Protein AF-A0A2G6CC37-F1 (afdb_monomer)

pLDDT: mean 91.13, std 11.81, range [56.25, 98.44]

Nearest PDB structures (foldseek):
  3ejb-assembly3_F  TM=8.716E-01  e=2.515E-02  Bacillus subtilis
  5ofq-assembly4_D  TM=8.653E-01  e=2.515E-02  Priestia megaterium DSM 319
  8b2p-assembly2_B  TM=8.607E-01  e=6.653E-02  Alloalcanivorax dieselolei
  5l94-assembly2_B  TM=7.887E-01  e=1.273E-01  Priestia megaterium DSM 319
  2cp4-assembly1_A  TM=6.968E-01  e=6.438E-01  Pseudomonas putida

Structure (mmCIF, N/CA/C/O backbone):
data_AF-A0A2G6CC37-F1
#
_entry.id   AF-A0A2G6CC37-F1
#
loop_
_atom_site.group_PDB
_atom_site.id
_atom_site.type_symbol
_atom_site.label_atom_id
_atom_site.label_alt_id
_atom_site.label_comp_id
_atom_site.label_asym_id
_atom_site.label_entity_id
_atom_site.label_seq_id
_atom_site.pdbx_PDB_ins_code
_atom_site.Cartn_x
_atom_site.Cartn_y
_atom_site.Cartn_z
_atom_site.occupancy
_atom_site.B_iso_or_equiv
_atom_site.auth_seq_id
_atom_site.auth_comp_id
_atom_site.auth_asym_id
_atom_site.auth_atom_id
_atom_site.pdbx_PDB_model_num
ATOM 1 N N . MET A 1 1 ? 21.614 -19.837 -13.285 1.00 56.72 1 MET A N 1
ATOM 2 C CA . MET A 1 1 ? 21.517 -18.430 -13.716 1.00 56.72 1 MET A CA 1
ATOM 3 C C . MET A 1 1 ? 22.678 -18.154 -14.659 1.00 56.72 1 MET A C 1
ATOM 5 O O . MET A 1 1 ? 23.795 -18.490 -14.276 1.00 56.72 1 MET A O 1
ATOM 9 N N . ARG A 1 2 ? 22.449 -17.694 -15.898 1.00 58.47 2 ARG A N 1
ATOM 10 C CA . ARG A 1 2 ? 23.547 -17.430 -16.850 1.00 58.47 2 ARG A CA 1
ATOM 11 C C . ARG A 1 2 ? 24.025 -15.975 -16.695 1.00 58.47 2 ARG A C 1
ATOM 13 O O . ARG A 1 2 ? 23.209 -15.121 -16.378 1.00 58.47 2 ARG A O 1
ATOM 20 N N . PRO A 1 3 ? 25.313 -15.659 -16.916 1.00 56.25 3 PRO A N 1
ATOM 21 C CA . PRO A 1 3 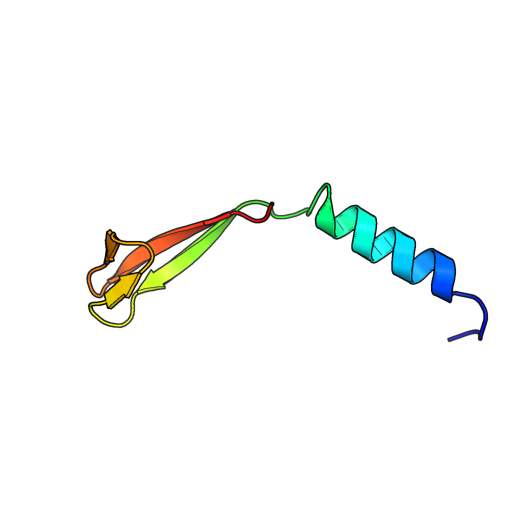? 25.892 -14.358 -16.550 1.00 56.25 3 PRO A CA 1
ATOM 22 C C . PRO A 1 3 ? 25.459 -13.142 -17.402 1.00 56.25 3 PRO A C 1
ATOM 24 O O . PRO A 1 3 ? 26.136 -12.121 -17.359 1.00 56.25 3 PRO A O 1
ATOM 27 N N . SER A 1 4 ? 24.383 -13.216 -18.193 1.00 60.31 4 SER A N 1
ATOM 28 C CA . SER A 1 4 ? 23.976 -12.146 -19.125 1.00 60.31 4 SER A CA 1
ATOM 29 C C . SER A 1 4 ? 22.516 -11.696 -18.998 1.00 60.31 4 SER A C 1
ATOM 31 O O . SER A 1 4 ? 22.050 -10.937 -19.842 1.00 60.31 4 SER A O 1
ATOM 33 N N . ASP A 1 5 ? 21.799 -12.125 -17.958 1.00 63.69 5 ASP A N 1
ATOM 34 C CA . ASP A 1 5 ? 20.373 -11.808 -17.776 1.00 63.69 5 ASP A CA 1
ATOM 35 C C . ASP A 1 5 ? 20.129 -10.438 -17.096 1.00 63.69 5 ASP A C 1
ATOM 37 O O . ASP A 1 5 ? 18.987 -10.008 -16.963 1.00 63.69 5 ASP A O 1
ATOM 41 N N . ALA A 1 6 ? 21.184 -9.698 -16.726 1.00 69.69 6 ALA A N 1
ATOM 42 C CA . ALA A 1 6 ? 21.081 -8.417 -16.010 1.00 69.69 6 ALA A CA 1
ATOM 43 C C . ALA A 1 6 ? 20.167 -7.359 -16.680 1.00 69.69 6 ALA A C 1
ATOM 45 O O . ALA A 1 6 ? 19.415 -6.685 -15.968 1.00 69.69 6 ALA A O 1
ATOM 46 N N . PRO A 1 7 ? 20.149 -7.206 -18.023 1.00 80.94 7 PRO A N 1
ATOM 47 C CA . PRO A 1 7 ? 19.200 -6.305 -18.679 1.00 80.94 7 PRO A CA 1
ATOM 48 C C . PRO A 1 7 ? 17.745 -6.782 -18.574 1.00 80.94 7 PRO A C 1
ATOM 50 O O . PRO A 1 7 ? 16.838 -5.956 -18.508 1.00 80.94 7 PRO A O 1
ATOM 53 N N . LEU A 1 8 ? 17.515 -8.101 -18.550 1.00 87.31 8 LEU A N 1
ATOM 54 C CA . LEU A 1 8 ? 16.177 -8.680 -18.422 1.00 87.31 8 LEU A CA 1
ATOM 55 C C . LEU A 1 8 ? 15.635 -8.500 -17.004 1.00 87.31 8 LEU A C 1
ATOM 57 O O . LEU A 1 8 ? 14.494 -8.084 -16.851 1.00 87.31 8 LEU A O 1
ATOM 61 N N . GLU A 1 9 ? 16.450 -8.757 -15.982 1.00 90.31 9 GLU A N 1
ATOM 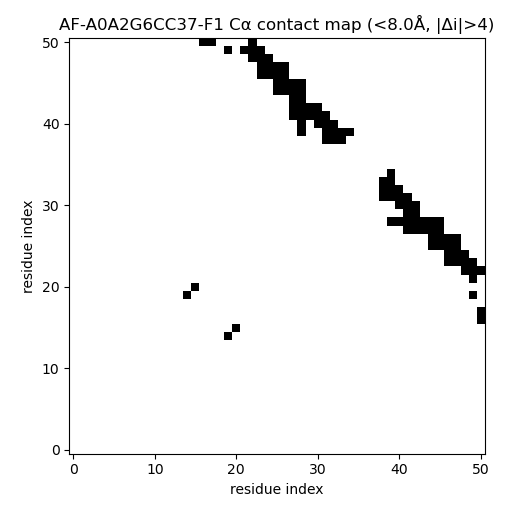62 C CA . GLU A 1 9 ? 16.059 -8.519 -14.586 1.00 90.31 9 GLU A CA 1
ATOM 63 C C . GLU A 1 9 ? 15.685 -7.050 -14.365 1.00 90.31 9 GLU A C 1
ATOM 65 O O . GLU A 1 9 ? 14.622 -6.756 -13.828 1.00 90.31 9 GLU A O 1
ATOM 70 N N . THR A 1 10 ? 16.493 -6.124 -14.891 1.00 92.69 10 THR A N 1
ATOM 71 C CA . THR A 1 10 ? 16.200 -4.685 -14.804 1.00 92.69 10 THR A CA 1
ATOM 72 C C . THR A 1 10 ? 14.868 -4.335 -15.477 1.00 92.69 10 THR A C 1
ATOM 74 O O . THR A 1 10 ? 14.086 -3.563 -14.932 1.00 92.69 10 THR A O 1
ATOM 77 N N . LEU A 1 11 ? 14.576 -4.919 -16.645 1.00 93.75 11 LEU A N 1
ATOM 78 C CA . LEU A 1 11 ? 13.312 -4.689 -17.348 1.00 93.75 11 LEU A CA 1
ATOM 79 C C . LEU A 1 11 ? 12.100 -5.230 -16.574 1.00 93.75 11 LEU A C 1
ATOM 81 O O . LEU A 1 11 ? 11.037 -4.609 -16.589 1.00 93.75 11 LEU A O 1
ATOM 85 N N . VAL A 1 12 ? 12.247 -6.381 -15.913 1.00 93.62 12 VAL A N 1
ATOM 86 C CA . VAL A 1 12 ? 11.186 -6.968 -15.083 1.00 93.62 12 VAL A CA 1
ATOM 87 C C . VAL A 1 12 ? 10.870 -6.052 -13.904 1.00 93.62 12 VAL A C 1
ATOM 89 O O . VAL A 1 12 ? 9.703 -5.720 -13.705 1.00 93.62 12 VAL A O 1
ATOM 92 N N . GLU A 1 13 ? 11.888 -5.585 -13.180 1.00 94.31 13 GLU A N 1
ATOM 93 C CA . GLU A 1 13 ? 11.696 -4.667 -12.050 1.00 94.31 13 GLU A CA 1
ATOM 94 C C . GLU A 1 13 ? 11.054 -3.347 -12.489 1.00 94.31 13 GLU A C 1
ATOM 96 O O . GLU A 1 13 ? 10.117 -2.863 -11.855 1.00 94.31 13 GLU A O 1
ATOM 101 N N . GLU A 1 14 ? 11.483 -2.795 -13.626 1.00 94.44 14 GLU A N 1
ATOM 102 C CA . GLU A 1 14 ? 10.867 -1.590 -14.178 1.00 94.44 14 GLU A CA 1
ATOM 103 C C . GLU A 1 14 ? 9.402 -1.823 -14.564 1.00 94.44 14 GLU A C 1
ATOM 105 O O . GLU A 1 14 ? 8.557 -0.974 -14.292 1.00 94.44 14 GLU A O 1
ATOM 110 N N . THR A 1 15 ? 9.067 -2.987 -15.127 1.00 94.88 15 THR A N 1
ATOM 111 C CA . THR A 1 15 ? 7.674 -3.338 -15.447 1.00 94.88 15 THR A CA 1
ATOM 112 C C . THR A 1 15 ? 6.818 -3.396 -14.182 1.00 94.88 15 THR A C 1
ATOM 114 O O . THR A 1 15 ? 5.746 -2.800 -14.151 1.00 94.88 15 THR A O 1
ATOM 117 N N . LEU A 1 16 ? 7.301 -4.046 -13.119 1.00 94.00 16 LEU A N 1
ATOM 118 C CA . LEU A 1 16 ? 6.585 -4.135 -11.841 1.00 94.00 16 LEU A CA 1
ATOM 119 C C . LEU A 1 16 ? 6.435 -2.777 -11.147 1.00 94.00 16 LEU A C 1
ATOM 121 O O . LEU A 1 16 ? 5.456 -2.570 -10.436 1.00 94.00 16 LEU A O 1
ATOM 125 N N . 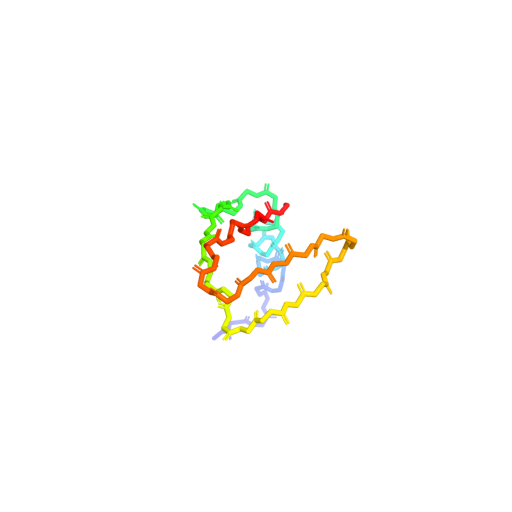ARG A 1 17 ? 7.381 -1.856 -11.357 1.00 93.62 17 ARG A N 1
ATOM 126 C CA . ARG A 1 17 ? 7.304 -0.476 -10.861 1.00 93.62 17 ARG A CA 1
ATOM 127 C C . ARG A 1 17 ? 6.288 0.373 -11.630 1.00 93.62 17 ARG A C 1
ATOM 129 O O . ARG A 1 17 ? 5.804 1.350 -11.084 1.00 93.62 17 ARG A O 1
ATOM 136 N N . PHE A 1 18 ? 6.026 0.076 -12.902 1.00 94.44 18 PHE A N 1
ATOM 137 C CA . PHE A 1 18 ? 5.096 0.859 -13.725 1.00 94.44 18 PHE A CA 1
ATOM 138 C C . PHE A 1 18 ? 3.672 0.290 -13.760 1.00 94.44 18 PHE A C 1
ATOM 140 O O . PHE A 1 18 ? 2.726 1.067 -13.842 1.00 94.44 18 PHE A O 1
ATOM 147 N N . ASP A 1 19 ? 3.517 -1.035 -13.746 1.00 94.62 19 ASP A N 1
ATOM 148 C CA . ASP A 1 19 ? 2.223 -1.726 -13.807 1.00 94.62 19 ASP A CA 1
ATOM 149 C C . ASP A 1 19 ? 2.248 -2.962 -12.890 1.00 94.62 19 ASP A C 1
ATOM 151 O O . ASP A 1 19 ? 2.344 -4.108 -13.354 1.00 94.62 19 ASP A O 1
ATOM 155 N N . PRO A 1 20 ? 2.253 -2.760 -11.557 1.00 95.19 20 PRO A N 1
ATOM 156 C CA . PRO A 1 20 ? 2.246 -3.873 -10.626 1.00 95.19 20 PRO A CA 1
ATOM 157 C C . PRO A 1 20 ? 0.939 -4.666 -10.776 1.00 95.19 20 PRO A C 1
ATOM 159 O O . PRO A 1 20 ? -0.149 -4.094 -10.787 1.00 95.19 20 PRO A O 1
ATOM 162 N N . PRO A 1 21 ? 0.974 -6.009 -10.761 1.00 95.25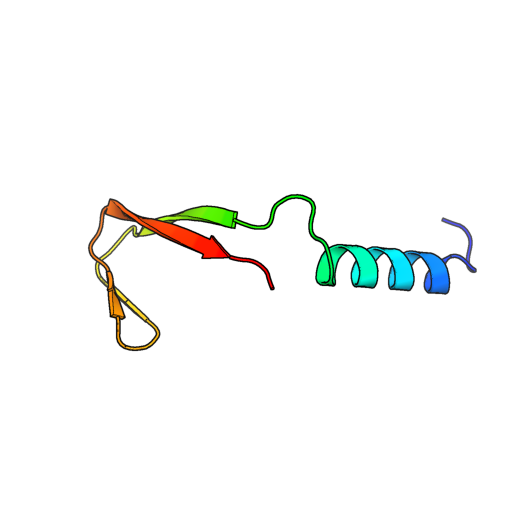 21 PRO A N 1
ATOM 163 C CA . PRO A 1 21 ? -0.245 -6.814 -10.880 1.00 95.25 21 PRO A CA 1
ATOM 164 C C . PRO A 1 21 ? -1.216 -6.615 -9.701 1.00 95.25 21 PRO A C 1
ATOM 166 O O . PRO A 1 21 ? -2.395 -6.950 -9.801 1.00 95.25 21 PRO A O 1
ATOM 169 N N . LEU A 1 22 ? -0.732 -6.070 -8.579 1.00 95.06 22 LEU A N 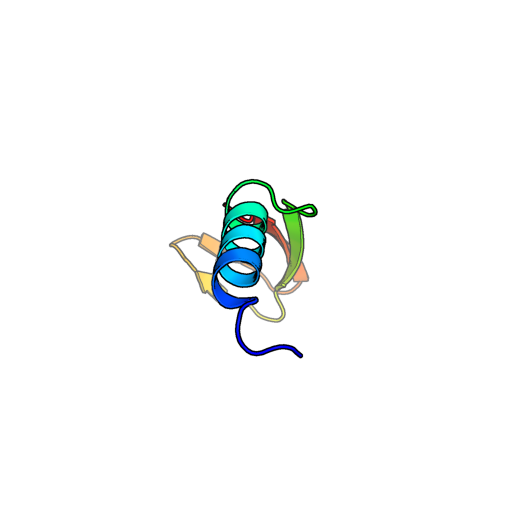1
ATOM 170 C CA . LEU A 1 22 ? -1.530 -5.696 -7.419 1.00 95.06 22 LEU A CA 1
ATOM 171 C C . LEU A 1 22 ? -1.231 -4.248 -7.034 1.00 95.06 22 LEU A C 1
ATOM 173 O O . LEU A 1 22 ? -0.238 -3.970 -6.370 1.00 95.06 22 LEU A O 1
ATOM 177 N N . HIS A 1 23 ? -2.125 -3.344 -7.414 1.00 94.69 23 HIS A N 1
ATOM 178 C CA . HIS A 1 23 ? -1.965 -1.920 -7.139 1.00 94.69 23 HIS A CA 1
ATOM 179 C C . HIS A 1 23 ? -2.321 -1.562 -5.692 1.00 94.69 23 HIS A C 1
ATOM 181 O O . HIS A 1 23 ? -1.629 -0.763 -5.073 1.00 94.69 23 HIS A O 1
ATOM 187 N N . MET A 1 24 ? -3.384 -2.152 -5.131 1.00 96.50 24 MET A N 1
ATOM 188 C CA . MET A 1 24 ? -3.879 -1.817 -3.794 1.00 96.50 24 MET A CA 1
ATOM 189 C C . MET A 1 24 ? -4.063 -3.056 -2.928 1.00 96.50 24 MET A C 1
ATOM 191 O O . MET A 1 24 ? -4.644 -4.051 -3.356 1.00 96.50 24 MET A O 1
ATOM 195 N N . PHE A 1 25 ? -3.623 -2.962 -1.679 1.00 97.25 25 PHE A N 1
ATOM 196 C CA . PHE A 1 25 ? -3.848 -3.980 -0.657 1.00 97.25 25 PHE A CA 1
ATOM 197 C C . PHE A 1 25 ? -4.088 -3.335 0.706 1.00 97.25 25 PHE A C 1
ATOM 199 O O . PHE A 1 25 ? -3.791 -2.159 0.894 1.00 97.25 25 PHE A O 1
ATOM 206 N N . THR A 1 26 ? -4.618 -4.089 1.671 1.00 97.88 26 THR A N 1
ATOM 207 C CA . THR A 1 26 ? -4.972 -3.544 2.988 1.00 97.88 26 THR A CA 1
ATOM 208 C C . THR A 1 26 ? -4.091 -4.066 4.123 1.00 97.88 26 THR A C 1
ATOM 210 O O . THR A 1 26 ? -3.481 -5.142 4.046 1.00 97.88 26 THR A O 1
ATOM 213 N N . ARG A 1 27 ? -3.980 -3.269 5.188 1.00 97.62 27 ARG A N 1
ATOM 214 C CA . ARG A 1 27 ? -3.346 -3.614 6.471 1.00 97.62 27 ARG A CA 1
ATOM 215 C C . ARG A 1 27 ? -4.188 -3.084 7.623 1.00 97.62 27 ARG A C 1
ATOM 217 O O . ARG A 1 27 ? -4.929 -2.130 7.441 1.00 97.62 27 ARG A O 1
ATOM 224 N N . TYR A 1 28 ? -4.026 -3.665 8.807 1.00 98.06 28 TYR A N 1
ATOM 225 C CA . TYR A 1 28 ? -4.680 -3.180 10.020 1.00 98.06 28 TYR A CA 1
ATOM 226 C C . TYR A 1 28 ? -3.690 -2.429 10.908 1.00 98.06 28 TYR A C 1
ATOM 228 O O . TYR A 1 28 ? -2.570 -2.898 11.123 1.00 98.06 28 TYR A O 1
ATOM 236 N N . ALA A 1 29 ? -4.106 -1.287 11.449 1.00 98.12 29 ALA A N 1
ATOM 237 C CA . ALA A 1 29 ? -3.354 -0.581 12.479 1.00 98.12 29 ALA A CA 1
ATOM 238 C C . ALA A 1 29 ? -3.425 -1.357 13.805 1.00 98.12 29 ALA A C 1
ATOM 240 O O . ALA A 1 29 ? -4.508 -1.637 14.320 1.00 98.12 29 ALA A O 1
ATOM 241 N N . TYR A 1 30 ? -2.277 -1.720 14.376 1.00 98.00 30 TYR A N 1
ATOM 242 C CA . TYR A 1 30 ? -2.231 -2.493 15.628 1.00 98.00 30 TYR A CA 1
ATOM 243 C C . TYR A 1 30 ? -2.248 -1.626 16.890 1.00 98.00 30 TYR A C 1
ATOM 245 O O . TYR A 1 30 ? -2.573 -2.117 17.972 1.00 98.00 30 TYR A O 1
ATOM 253 N N . GLU A 1 31 ? -1.972 -0.336 16.744 1.00 98.06 31 GLU A N 1
ATOM 254 C CA . GLU A 1 31 ? -2.040 0.671 17.797 1.00 98.06 31 GLU A CA 1
ATOM 255 C C . GLU A 1 31 ? -2.496 2.012 17.216 1.00 98.06 31 GLU A C 1
ATOM 257 O O . GLU A 1 31 ? -2.624 2.156 16.000 1.00 98.06 31 GLU A O 1
ATOM 262 N N . ASP A 1 32 ? -2.769 2.978 18.087 1.00 98.44 32 ASP A N 1
ATOM 263 C CA . ASP A 1 32 ? -3.064 4.343 17.665 1.00 98.44 32 ASP A CA 1
ATOM 264 C C . ASP A 1 32 ? -1.762 5.026 17.225 1.00 98.44 32 ASP A C 1
ATOM 266 O O . ASP A 1 32 ? -0.803 5.085 17.996 1.00 98.44 32 ASP A O 1
ATOM 270 N N . LEU A 1 33 ? -1.727 5.576 16.009 1.00 97.75 33 LEU A N 1
ATOM 271 C CA . LEU A 1 33 ? -0.534 6.220 15.454 1.00 97.75 33 LEU A CA 1
ATOM 272 C C . LEU A 1 33 ? -0.874 7.412 14.558 1.00 97.75 33 LEU A C 1
ATOM 274 O O . LEU A 1 33 ? -1.986 7.533 14.047 1.00 97.75 33 LEU A O 1
ATOM 278 N N . GLU A 1 34 ? 0.102 8.292 14.356 1.00 97.94 34 GLU A N 1
ATOM 279 C CA . GLU A 1 34 ? -0.004 9.433 13.449 1.00 97.94 34 GLU A CA 1
ATOM 280 C C . GLU A 1 34 ? 1.069 9.328 12.365 1.00 97.94 34 GLU A C 1
ATOM 282 O O . GLU A 1 34 ? 2.261 9.267 12.665 1.00 97.94 34 GLU A O 1
ATOM 287 N N . LEU A 1 35 ? 0.643 9.289 11.103 1.00 95.69 35 LEU A N 1
ATOM 288 C CA . LEU A 1 35 ? 1.523 9.234 9.936 1.00 95.69 35 LEU A CA 1
ATOM 289 C C . LEU A 1 35 ? 1.020 10.218 8.889 1.00 95.69 35 LEU A C 1
ATOM 291 O O . LEU A 1 35 ? -0.180 10.310 8.648 1.00 95.69 35 LEU A O 1
ATOM 295 N N . PHE A 1 36 ? 1.940 10.946 8.255 1.00 95.25 36 PHE A N 1
ATOM 296 C CA . PHE A 1 36 ? 1.614 11.917 7.202 1.00 95.25 36 PHE A CA 1
ATOM 297 C C . PHE A 1 36 ? 0.539 12.948 7.617 1.00 95.25 36 PHE A C 1
ATOM 299 O O . PHE A 1 36 ? -0.257 13.387 6.792 1.00 95.25 36 PHE A O 1
ATOM 306 N N . GLY A 1 37 ? 0.493 13.322 8.904 1.00 96.81 37 GLY A N 1
ATOM 307 C CA . GLY A 1 37 ? -0.508 14.247 9.456 1.00 96.81 37 GLY A CA 1
ATOM 308 C C . GLY A 1 37 ? -1.916 13.656 9.605 1.00 96.81 37 GLY A C 1
ATOM 309 O O . GLY A 1 37 ? -2.861 14.396 9.873 1.00 96.81 37 GLY A O 1
ATOM 310 N N . HIS A 1 38 ? -2.073 12.341 9.433 1.00 96.69 38 HIS A N 1
ATOM 311 C CA . HIS A 1 38 ? -3.326 11.627 9.643 1.00 96.69 38 HIS A CA 1
ATOM 312 C C . HIS A 1 38 ? -3.223 10.707 10.858 1.00 96.69 38 HIS A C 1
ATOM 314 O O . HIS A 1 38 ? -2.236 9.988 11.032 1.00 96.69 38 HIS A O 1
ATOM 320 N N . ARG A 1 39 ? -4.264 10.706 11.695 1.00 98.06 39 ARG A N 1
ATOM 321 C CA . ARG A 1 39 ? -4.336 9.858 12.886 1.00 98.06 39 ARG A CA 1
ATOM 322 C C . ARG A 1 39 ? -5.133 8.595 12.590 1.00 98.06 39 ARG A C 1
ATOM 324 O O . ARG A 1 39 ? -6.284 8.676 12.170 1.00 98.06 39 ARG A O 1
ATOM 331 N N . PHE A 1 40 ? -4.519 7.451 12.843 1.00 98.19 40 PHE A N 1
ATOM 332 C CA . PHE A 1 40 ? -5.108 6.123 12.733 1.00 98.19 40 PHE A CA 1
ATOM 333 C C . PHE A 1 40 ? -5.397 5.581 14.130 1.00 98.19 40 PHE A C 1
ATOM 335 O O . PHE A 1 40 ? -4.638 5.829 15.072 1.00 98.19 40 PHE A O 1
ATOM 342 N N . LYS A 1 41 ? -6.498 4.848 14.266 1.00 98.31 41 LYS A N 1
ATOM 343 C CA . LYS A 1 41 ? -6.864 4.136 15.489 1.00 98.31 41 LYS A CA 1
ATOM 344 C C . LYS A 1 41 ? -6.513 2.664 15.362 1.00 98.31 41 LYS A C 1
ATOM 346 O O . LYS A 1 41 ? -6.552 2.092 14.273 1.00 98.31 41 LYS A O 1
ATOM 351 N N . ARG A 1 42 ? -6.266 2.012 16.496 1.00 98.19 42 ARG A N 1
ATOM 352 C CA . ARG A 1 42 ? -6.148 0.557 16.548 1.00 98.19 42 ARG A CA 1
ATOM 353 C C . ARG A 1 42 ? -7.381 -0.10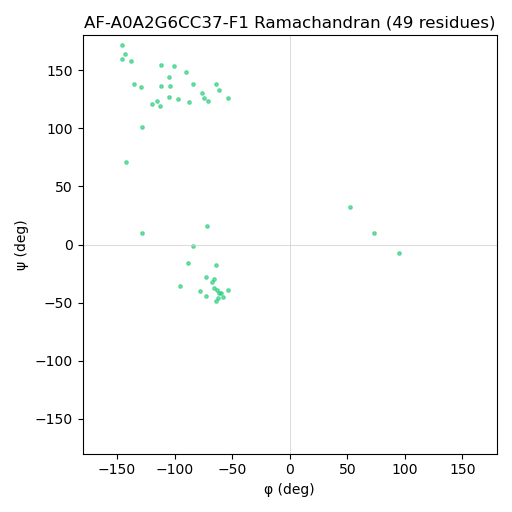6 15.929 1.00 98.19 42 ARG A C 1
ATOM 355 O O . ARG A 1 42 ? -8.503 0.104 16.387 1.00 98.19 42 ARG A O 1
ATOM 362 N N . GLY A 1 43 ? -7.137 -0.989 14.968 1.00 98.00 43 GLY A N 1
ATOM 363 C CA . GLY A 1 43 ? -8.147 -1.751 14.245 1.00 98.00 43 GLY A CA 1
ATOM 364 C C . GLY A 1 43 ? -8.584 -1.124 1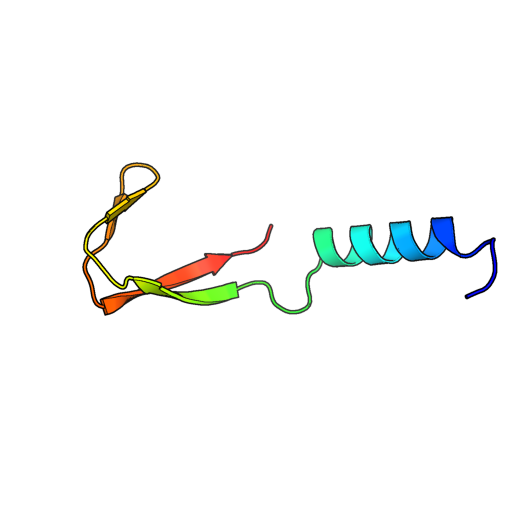2.924 1.00 98.00 43 GLY A C 1
ATOM 365 O O . GLY A 1 43 ? -9.295 -1.794 12.180 1.00 98.00 43 GLY A O 1
ATOM 366 N N . ASP A 1 44 ? -8.152 0.099 12.601 1.00 98.31 44 ASP A N 1
ATOM 367 C CA . ASP A 1 44 ? -8.442 0.699 11.297 1.00 98.31 44 ASP A CA 1
ATOM 368 C C . ASP A 1 44 ? -7.837 -0.154 10.173 1.00 98.31 44 ASP A C 1
ATOM 370 O O . ASP A 1 44 ? -6.668 -0.546 10.239 1.00 98.31 44 ASP A O 1
ATOM 374 N N . GLU A 1 45 ? -8.629 -0.419 9.133 1.00 97.88 45 GLU A N 1
ATOM 375 C CA . GLU A 1 45 ? -8.150 -1.010 7.885 1.00 97.88 45 GLU A CA 1
ATOM 376 C C . GLU A 1 45 ? -7.668 0.097 6.944 1.00 97.88 45 GLU A C 1
ATOM 378 O O . GLU A 1 45 ? -8.410 1.016 6.598 1.00 97.88 45 GLU A O 1
ATOM 383 N N . VAL A 1 46 ? -6.409 0.009 6.531 1.00 97.06 46 VAL A N 1
ATO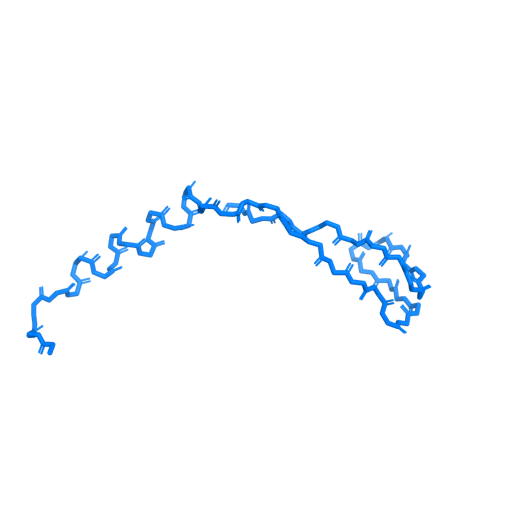M 384 C CA . VAL A 1 46 ? -5.709 1.023 5.746 1.00 97.06 46 VAL A CA 1
ATOM 385 C C . VAL A 1 46 ? -5.363 0.450 4.382 1.00 97.06 46 VAL A C 1
ATOM 387 O O . VAL A 1 46 ? -4.681 -0.572 4.285 1.00 97.06 46 VAL A O 1
ATOM 390 N N . GLY A 1 47 ? -5.817 1.127 3.328 1.00 96.81 47 GLY A N 1
ATOM 391 C CA . GLY A 1 47 ? -5.413 0.844 1.955 1.00 96.81 47 GLY A CA 1
ATOM 392 C C . GLY A 1 47 ? -4.012 1.380 1.667 1.00 96.81 47 GLY A C 1
ATOM 393 O O . GLY A 1 47 ? -3.715 2.541 1.938 1.00 96.81 47 GLY A O 1
ATOM 394 N N . LEU A 1 48 ? -3.162 0.530 1.103 1.00 96.19 48 LEU A N 1
ATOM 395 C CA . LEU A 1 48 ? -1.821 0.849 0.633 1.00 96.19 48 LEU A CA 1
ATOM 396 C C . LEU A 1 48 ? -1.814 0.732 -0.887 1.00 96.19 48 LEU A C 1
ATOM 398 O O . LEU A 1 48 ? -2.109 -0.337 -1.422 1.00 96.19 48 LEU A O 1
ATOM 402 N N . 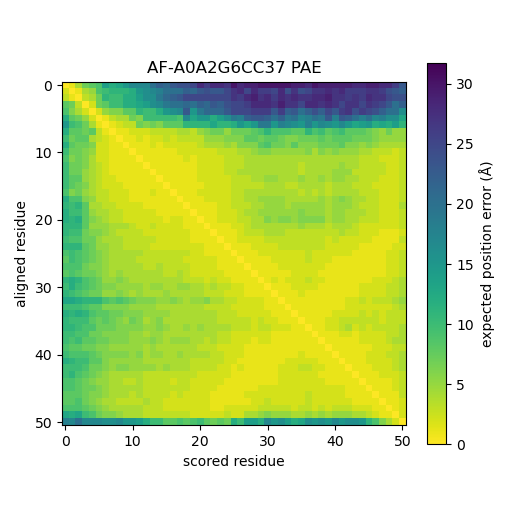LEU A 1 49 ? -1.507 1.841 -1.556 1.00 95.62 49 LEU A N 1
ATOM 403 C CA . LEU A 1 49 ? -1.451 1.947 -3.010 1.00 95.62 49 LEU A CA 1
ATOM 404 C C . LEU A 1 49 ? 0.013 1.988 -3.459 1.00 95.62 49 LEU A C 1
ATOM 406 O O . LEU A 1 49 ? 0.789 2.806 -2.962 1.00 95.62 49 LEU A O 1
ATOM 410 N N . LEU A 1 50 ? 0.375 1.106 -4.383 1.00 92.69 50 LEU A N 1
ATOM 411 C CA . LEU A 1 50 ? 1.651 1.137 -5.085 1.00 92.69 50 LEU A CA 1
ATOM 412 C C . LEU A 1 50 ? 1.548 2.112 -6.266 1.00 92.69 50 LEU A C 1
ATOM 414 O O . LEU A 1 50 ? 0.509 2.172 -6.927 1.00 92.69 50 LEU A O 1
ATOM 418 N N . ALA A 1 51 ? 2.603 2.905 -6.453 1.00 78.25 51 ALA A N 1
ATOM 419 C CA . ALA A 1 51 ? 2.740 3.879 -7.535 1.00 78.25 51 ALA A CA 1
ATOM 420 C C . ALA A 1 51 ? 3.432 3.265 -8.749 1.00 78.25 51 ALA A C 1
ATOM 422 O O . ALA A 1 51 ? 4.243 2.338 -8.521 1.00 78.25 51 ALA A O 1
#

Sequence (51 aa):
MRPSDAPLETLVEETLRFDPPLHMFTRYAYEDLELFGHRFKRGDEVGLLLA

Radius of gyration: 17.35 Å; Cα contacts (8 Å, |Δi|>4): 51; chains: 1; bounding box: 34×33×37 Å

Secondary structure (DSSP, 8-state):
--TT-HHHHHHHHHHHHHS-S--EEEEE-SS-EEETTEEE-TT-EEEEE--

Mean predicted aligned error: 5.66 Å

Solvent-accessible surface area (backbone atoms only — not comparable to full-atom values): 3265 Å² total; per-residue (Å²): 137,71,102,75,48,65,69,56,54,52,50,50,54,52,45,48,50,73,63,44,97,69,44,68,50,76,48,66,34,88,50,70,47,76,56,98,93,41,80,46,48,57,68,42,78,43,81,47,73,64,106

Foldseek 3Di:
DDPPCVVVVVVVVVCCLVCNPDFKDWDFDCAWDADPNDTDHGGDIDIDGRD